Protein AF-Q4SL55-F1 (afdb_monomer_lite)

Secondary structure (DSSP, 8-state):
------EEEEETTEEEEEEEEESS--HHHHHHHTTT-SEEEEEEE---

Organism: Tetraodon nigroviridis (NCBI:txid99883)

Foldseek 3Di:
DPPPPFDWDDDQQEIETPDDEDCDDDPCCCVVRVVRHPYYHYHHYPDD

Radius of gyration: 10.88 Å; chains: 1; bounding box: 33×18×27 Å

pLDDT: mean 79.07, std 13.47, range [42.09, 91.62]

Sequence (48 aa):
MAENEPLVALNGTHISFIGHDCKDIPDFLANTYGHFAKRLDLSFNQLR

Structure (mmCIF, N/CA/C/O backbone):
data_AF-Q4SL55-F1
#
_entry.id   AF-Q4SL55-F1
#
loop_
_atom_site.group_PDB
_atom_site.id
_atom_site.type_symbol
_atom_site.label_atom_id
_atom_site.label_alt_id
_atom_site.label_comp_id
_atom_site.label_asym_id
_atom_site.label_entity_id
_atom_site.label_seq_id
_atom_site.pdbx_PDB_ins_code
_atom_site.Cartn_x
_atom_site.Cartn_y
_atom_site.Cartn_z
_atom_site.occupancy
_atom_site.B_iso_or_equiv
_atom_site.auth_seq_id
_atom_site.auth_comp_id
_atom_site.auth_asym_id
_atom_site.auth_atom_id
_atom_site.pdbx_PDB_model_num
ATOM 1 N N . MET A 1 1 ? 25.462 -9.862 -3.840 1.00 42.09 1 MET A N 1
ATOM 2 C CA . MET A 1 1 ? 24.429 -8.927 -4.320 1.00 42.09 1 MET A CA 1
ATOM 3 C C . MET A 1 1 ? 23.369 -8.892 -3.239 1.00 42.09 1 MET A C 1
ATOM 5 O O . MET A 1 1 ? 22.871 -9.961 -2.928 1.00 42.09 1 MET A O 1
ATOM 9 N N . ALA A 1 2 ? 23.132 -7.754 -2.585 1.00 44.97 2 ALA A N 1
ATOM 10 C CA . ALA A 1 2 ? 22.087 -7.684 -1.569 1.00 44.97 2 ALA A CA 1
ATOM 11 C C . ALA A 1 2 ? 20.740 -7.797 -2.285 1.00 44.97 2 ALA A C 1
ATOM 13 O O . ALA A 1 2 ? 20.414 -6.958 -3.123 1.00 44.97 2 ALA A O 1
ATOM 14 N N . GLU A 1 3 ? 20.022 -8.878 -2.015 1.00 50.53 3 GLU A N 1
ATOM 15 C CA . GLU A 1 3 ? 1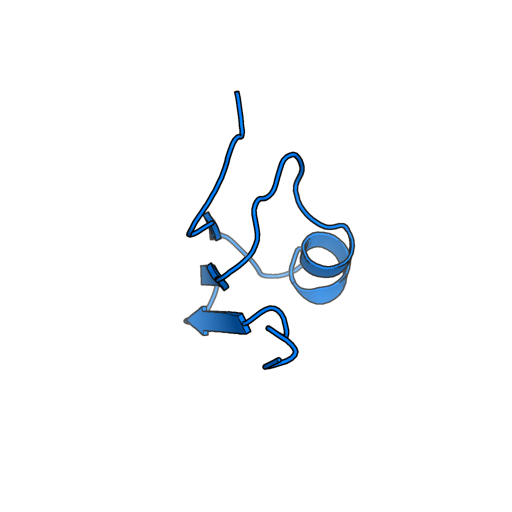8.584 -8.973 -2.218 1.00 50.53 3 GLU A CA 1
ATOM 16 C C . GLU A 1 3 ? 17.928 -7.743 -1.581 1.00 50.53 3 GLU A C 1
ATOM 18 O O . GLU A 1 3 ? 17.811 -7.621 -0.364 1.00 50.53 3 GLU A O 1
ATOM 23 N N . ASN A 1 4 ? 17.631 -6.748 -2.414 1.00 57.62 4 ASN A N 1
ATOM 24 C CA . ASN A 1 4 ? 17.017 -5.500 -1.997 1.00 57.62 4 ASN A CA 1
ATOM 25 C C . ASN A 1 4 ? 15.532 -5.784 -1.772 1.00 57.62 4 ASN A C 1
ATOM 27 O O . ASN A 1 4 ? 14.703 -5.489 -2.628 1.00 57.62 4 ASN A O 1
ATOM 31 N N . GLU A 1 5 ? 15.233 -6.463 -0.665 1.00 60.78 5 GLU A N 1
ATOM 32 C CA . GLU A 1 5 ? 13.869 -6.724 -0.229 1.00 60.78 5 GLU A CA 1
ATOM 33 C C . GLU A 1 5 ? 13.116 -5.387 -0.136 1.00 60.78 5 GLU A C 1
ATOM 35 O O . GLU A 1 5 ? 13.642 -4.421 0.435 1.00 60.78 5 GLU A O 1
ATOM 40 N N . PRO A 1 6 ? 11.904 -5.296 -0.705 1.00 65.12 6 PRO A N 1
ATOM 41 C CA . PRO A 1 6 ? 11.107 -4.085 -0.637 1.00 65.12 6 PRO A CA 1
ATOM 42 C C . PRO A 1 6 ? 10.862 -3.680 0.818 1.00 65.12 6 PRO A C 1
ATOM 44 O O . PRO A 1 6 ? 10.250 -4.418 1.591 1.00 65.12 6 PRO A O 1
ATOM 47 N N . LEU A 1 7 ? 11.294 -2.474 1.190 1.00 81.62 7 LEU A N 1
ATOM 48 C CA . LEU A 1 7 ? 11.077 -1.951 2.534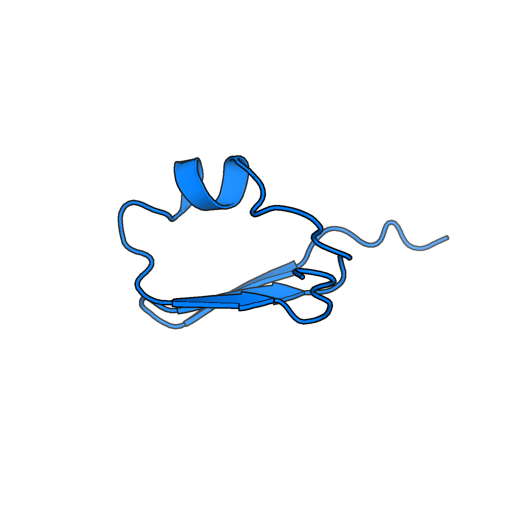 1.00 81.62 7 LEU A CA 1
ATOM 49 C C . LEU A 1 7 ? 9.739 -1.214 2.584 1.00 81.62 7 LEU A C 1
ATOM 51 O O . LEU A 1 7 ? 9.566 -0.162 1.965 1.00 81.62 7 LEU A O 1
ATOM 55 N N . VAL A 1 8 ? 8.796 -1.768 3.348 1.00 86.31 8 VAL A N 1
ATOM 56 C CA . VAL A 1 8 ? 7.532 -1.106 3.688 1.00 86.31 8 VAL A CA 1
ATOM 57 C C . VAL A 1 8 ? 7.647 -0.507 5.085 1.00 86.31 8 VAL A C 1
ATOM 59 O O . VAL A 1 8 ? 7.716 -1.236 6.073 1.00 86.31 8 VAL A O 1
ATOM 62 N N . ALA A 1 9 ? 7.649 0.820 5.185 1.00 87.44 9 ALA A N 1
ATOM 63 C CA . ALA A 1 9 ? 7.580 1.515 6.466 1.00 87.44 9 ALA A CA 1
ATOM 64 C C . ALA A 1 9 ? 6.147 1.985 6.743 1.00 87.44 9 ALA A C 1
ATOM 66 O O . ALA A 1 9 ? 5.483 2.541 5.868 1.00 87.44 9 ALA A O 1
ATOM 67 N N . LEU A 1 10 ? 5.674 1.774 7.972 1.00 88.75 10 LEU A N 1
ATOM 68 C CA . LEU A 1 10 ? 4.333 2.153 8.417 1.00 88.75 10 LEU A CA 1
ATOM 69 C C . LEU A 1 10 ? 4.420 3.273 9.456 1.00 88.75 10 LEU A C 1
ATOM 71 O O . LEU A 1 10 ? 5.158 3.170 10.433 1.00 88.75 10 LEU A O 1
ATOM 75 N N . ASN A 1 11 ? 3.628 4.328 9.271 1.00 88.38 11 ASN A N 1
ATOM 76 C CA . ASN A 1 11 ? 3.455 5.405 10.240 1.00 88.38 11 ASN A CA 1
ATOM 77 C C . ASN A 1 11 ? 1.964 5.731 10.389 1.00 88.38 11 ASN A C 1
ATOM 79 O O . ASN A 1 11 ? 1.392 6.528 9.641 1.00 88.38 11 ASN A O 1
ATOM 83 N N . GLY A 1 12 ? 1.312 5.062 11.341 1.00 89.12 12 GLY A N 1
ATOM 84 C CA . GLY A 1 12 ? -0.131 5.163 11.539 1.00 89.12 12 GLY A CA 1
ATOM 85 C C . GLY A 1 12 ? -0.894 4.684 10.303 1.00 89.12 12 GLY A C 1
ATOM 86 O O . GLY A 1 12 ? -0.902 3.497 10.000 1.00 89.12 12 GLY A O 1
ATOM 87 N N . THR A 1 13 ? -1.522 5.617 9.585 1.00 91.06 13 THR A N 1
ATOM 88 C CA . THR A 1 13 ? -2.235 5.334 8.322 1.00 91.06 13 THR A CA 1
ATOM 89 C C . THR A 1 13 ? -1.405 5.664 7.077 1.00 91.06 13 THR A C 1
ATOM 91 O O . THR A 1 13 ? -1.910 5.597 5.958 1.00 91.06 13 THR A O 1
ATOM 94 N N . HIS A 1 14 ? -0.139 6.048 7.247 1.00 91.62 14 HIS A N 1
ATOM 95 C CA . HIS A 1 14 ? 0.778 6.344 6.153 1.00 91.62 14 HIS A CA 1
ATOM 96 C C . HIS A 1 14 ? 1.724 5.178 5.893 1.00 91.62 14 HIS A C 1
ATOM 98 O O . HIS A 1 14 ? 2.207 4.537 6.828 1.00 91.62 14 HIS A O 1
ATOM 104 N N . ILE A 1 15 ? 2.003 4.942 4.617 1.00 90.94 15 ILE A N 1
ATOM 105 C CA . ILE A 1 15 ? 2.831 3.837 4.140 1.00 90.94 15 ILE A CA 1
ATOM 106 C C . ILE A 1 15 ? 3.899 4.405 3.234 1.00 90.94 15 ILE A C 1
ATOM 108 O O . ILE A 1 15 ? 3.577 5.179 2.339 1.00 90.94 15 ILE A O 1
ATOM 112 N N . SER A 1 16 ? 5.143 3.998 3.440 1.00 89.38 16 SER A N 1
ATOM 113 C CA . SER A 1 16 ? 6.249 4.317 2.546 1.00 89.38 16 SER A CA 1
ATOM 114 C C . SER A 1 16 ? 6.780 3.033 1.928 1.00 89.38 16 SER A C 1
ATOM 116 O O . SER A 1 16 ? 7.194 2.128 2.651 1.00 89.38 16 SER A O 1
ATOM 118 N N . PHE A 1 17 ? 6.758 2.960 0.600 1.00 87.69 17 PHE A N 1
ATOM 119 C CA . PHE A 1 17 ? 7.316 1.863 -0.180 1.00 87.69 17 PHE A CA 1
ATOM 120 C C . PHE A 1 17 ? 8.657 2.298 -0.773 1.00 87.69 17 PHE A C 1
ATOM 122 O O . PHE A 1 17 ? 8.717 3.169 -1.648 1.00 87.69 17 PHE A O 1
ATOM 129 N N . ILE A 1 18 ? 9.735 1.726 -0.239 1.00 85.62 18 ILE A N 1
ATOM 130 C CA . ILE A 1 18 ? 11.103 2.203 -0.435 1.00 85.62 18 ILE A CA 1
ATOM 131 C C . ILE A 1 18 ? 11.907 1.169 -1.227 1.00 85.62 18 ILE A C 1
ATOM 133 O O . ILE A 1 18 ? 11.856 -0.028 -0.948 1.00 85.62 18 ILE A O 1
ATOM 137 N N . GLY A 1 19 ? 12.701 1.654 -2.184 1.00 75.44 19 GLY A N 1
ATOM 138 C CA . GLY A 1 19 ? 13.706 0.843 -2.877 1.00 75.44 19 GLY A CA 1
ATOM 139 C C . GLY A 1 19 ? 13.219 0.107 -4.126 1.00 75.44 19 GLY A C 1
ATOM 140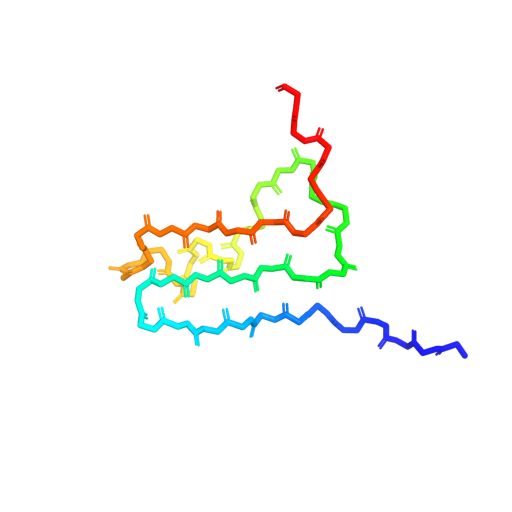 O O . GLY A 1 19 ? 13.933 -0.764 -4.607 1.00 75.44 19 GLY A O 1
ATOM 141 N N . HIS A 1 20 ? 12.046 0.452 -4.663 1.00 71.25 20 HIS A N 1
ATOM 142 C CA . HIS A 1 20 ? 11.530 -0.123 -5.906 1.00 71.25 20 HIS A CA 1
ATOM 143 C C . HIS A 1 20 ? 10.983 0.947 -6.848 1.00 71.25 20 HIS A C 1
ATOM 145 O O . HIS A 1 20 ? 10.204 1.799 -6.424 1.00 71.25 20 HIS A O 1
ATOM 151 N N . ASP A 1 21 ? 11.344 0.839 -8.129 1.00 73.75 21 ASP A N 1
ATOM 152 C CA . ASP A 1 21 ? 10.703 1.561 -9.225 1.00 73.75 21 ASP A CA 1
ATOM 153 C C . ASP A 1 21 ? 9.280 1.030 -9.437 1.00 73.75 21 ASP A C 1
ATOM 155 O O . ASP A 1 21 ? 9.066 -0.014 -10.060 1.00 73.75 21 ASP A O 1
ATOM 159 N N . CYS A 1 22 ? 8.290 1.755 -8.925 1.00 70.00 22 CYS A N 1
ATOM 160 C CA . CYS A 1 22 ? 6.888 1.445 -9.184 1.00 70.00 22 CYS A CA 1
ATOM 161 C C . CYS A 1 22 ? 6.413 2.145 -10.458 1.00 70.00 22 CYS A C 1
ATOM 163 O O . CYS A 1 22 ? 6.397 3.377 -10.531 1.00 70.00 22 CYS A O 1
ATOM 165 N N . LYS A 1 23 ? 5.999 1.343 -11.447 1.00 74.69 23 LYS A N 1
ATOM 166 C CA . LYS A 1 23 ? 5.218 1.803 -12.610 1.00 74.69 23 LYS A CA 1
ATOM 167 C C . LYS A 1 23 ? 3.717 1.821 -12.325 1.00 74.69 23 LYS A C 1
ATOM 169 O O . LYS A 1 23 ? 3.006 2.627 -12.903 1.00 74.69 23 LYS A O 1
ATOM 174 N N . ASP A 1 24 ? 3.292 0.979 -11.389 1.00 79.94 24 ASP A N 1
ATOM 175 C CA . ASP A 1 24 ? 1.929 0.832 -10.895 1.00 79.94 24 ASP A CA 1
ATOM 176 C C . ASP A 1 24 ? 1.992 0.559 -9.387 1.00 79.94 24 ASP A C 1
ATOM 178 O O . ASP A 1 24 ? 3.049 0.195 -8.861 1.00 79.94 24 ASP A O 1
ATOM 182 N N . ILE A 1 25 ? 0.878 0.743 -8.677 1.00 80.69 25 ILE A N 1
ATOM 183 C CA . ILE A 1 25 ? 0.801 0.418 -7.248 1.00 80.69 25 ILE A CA 1
ATOM 184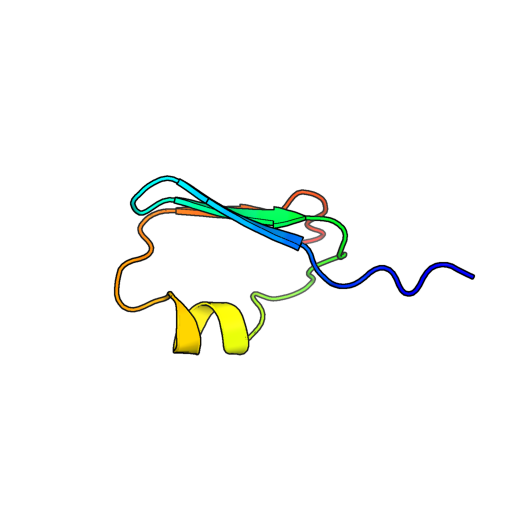 C C . ILE A 1 25 ? 0.796 -1.114 -7.094 1.00 80.69 25 ILE A C 1
ATOM 186 O O . ILE A 1 25 ? -0.106 -1.756 -7.628 1.00 80.69 25 ILE A O 1
ATOM 190 N N . PRO A 1 26 ? 1.746 -1.715 -6.351 1.00 82.56 26 PRO A N 1
ATOM 191 C CA . PRO A 1 26 ? 1.761 -3.155 -6.111 1.00 82.56 26 PRO A CA 1
ATOM 192 C C . PRO A 1 26 ? 0.473 -3.669 -5.453 1.00 82.56 26 PRO A C 1
ATOM 194 O O . PRO A 1 26 ? 0.056 -3.151 -4.414 1.00 82.56 26 PRO A O 1
ATOM 197 N N . ASP A 1 27 ? -0.102 -4.751 -5.988 1.00 86.62 27 ASP A N 1
ATOM 198 C CA . ASP A 1 27 ? -1.347 -5.351 -5.477 1.00 86.62 27 ASP A CA 1
ATOM 199 C C . ASP A 1 27 ? -1.266 -5.736 -3.997 1.00 86.62 27 ASP A C 1
ATOM 201 O O . ASP A 1 27 ? -2.239 -5.603 -3.252 1.00 86.62 27 ASP A O 1
ATOM 205 N N . PHE A 1 28 ? -0.091 -6.175 -3.536 1.00 86.88 28 PHE A N 1
ATOM 206 C CA . PHE A 1 28 ? 0.095 -6.533 -2.133 1.00 86.88 28 PHE A CA 1
ATOM 207 C C . PHE A 1 28 ? -0.094 -5.317 -1.210 1.00 86.88 28 PHE A C 1
ATOM 209 O O . PHE A 1 28 ? -0.641 -5.470 -0.125 1.00 86.88 28 PHE A O 1
ATOM 216 N N . LEU A 1 29 ? 0.282 -4.100 -1.631 1.00 87.69 29 LEU A N 1
ATOM 217 C CA . LEU A 1 29 ? 0.075 -2.906 -0.807 1.00 87.69 29 LEU A CA 1
ATOM 218 C C . LEU A 1 29 ? -1.415 -2.613 -0.642 1.00 87.69 29 LEU A C 1
ATOM 220 O O . LEU A 1 29 ? -1.870 -2.296 0.458 1.00 87.69 29 LEU A O 1
ATOM 224 N N . ALA A 1 30 ? -2.174 -2.756 -1.728 1.00 87.00 30 ALA A N 1
ATOM 225 C CA . ALA A 1 30 ? -3.617 -2.572 -1.713 1.00 87.00 30 ALA A CA 1
ATOM 226 C C . ALA A 1 30 ? -4.306 -3.645 -0.858 1.00 87.00 30 ALA A C 1
ATOM 228 O O . ALA A 1 30 ? -5.131 -3.318 -0.007 1.00 87.00 30 ALA A O 1
ATOM 229 N N . ASN A 1 31 ? -3.931 -4.913 -1.023 1.00 90.19 31 ASN A N 1
ATOM 230 C CA . ASN A 1 31 ? -4.557 -6.018 -0.305 1.00 90.19 31 ASN A CA 1
ATOM 231 C C . ASN A 1 31 ? -4.188 -6.029 1.188 1.00 90.19 31 ASN A C 1
ATOM 233 O O . ASN A 1 31 ? -5.043 -6.200 2.055 1.00 90.19 31 ASN A O 1
ATOM 237 N N . THR A 1 32 ? -2.912 -5.810 1.509 1.00 90.62 32 THR A N 1
ATOM 238 C CA . THR A 1 32 ? -2.418 -5.862 2.887 1.00 90.62 32 THR A CA 1
ATOM 239 C C . THR A 1 32 ? -2.770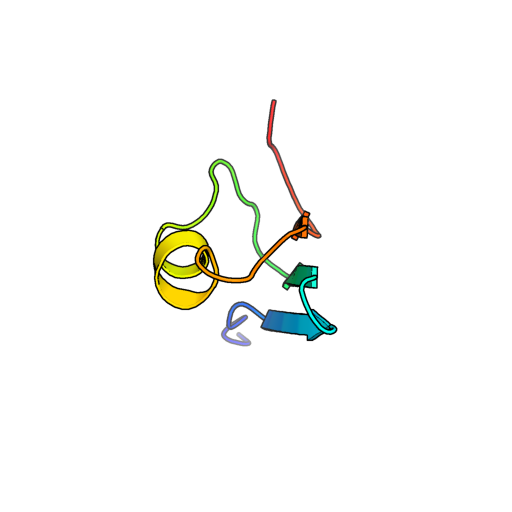 -4.599 3.658 1.00 90.62 32 THR A C 1
ATOM 241 O O . THR A 1 32 ? -3.146 -4.688 4.826 1.00 90.62 32 THR A O 1
ATOM 244 N N . TYR A 1 33 ? -2.687 -3.424 3.029 1.00 90.19 33 TYR A N 1
ATOM 245 C CA . TYR A 1 33 ? -2.802 -2.163 3.753 1.00 90.19 33 TYR A CA 1
ATOM 246 C C . TYR A 1 33 ? -3.911 -1.227 3.274 1.00 90.19 33 TYR A C 1
ATOM 248 O O . TYR A 1 33 ? -4.274 -0.305 4.002 1.00 90.19 33 TYR A O 1
ATOM 256 N N . GLY A 1 34 ? -4.515 -1.463 2.108 1.00 88.44 34 GLY A N 1
ATOM 257 C CA . GLY A 1 34 ? -5.536 -0.577 1.533 1.00 88.44 34 GLY A CA 1
ATOM 258 C C . GLY A 1 34 ? -6.784 -0.389 2.401 1.00 88.44 34 GLY A C 1
ATOM 259 O O . GLY A 1 34 ? -7.493 0.599 2.246 1.00 88.44 34 GLY A O 1
ATOM 260 N N . HIS A 1 35 ? -7.029 -1.282 3.364 1.00 90.81 35 HIS A N 1
ATOM 261 C CA . HIS A 1 35 ? -8.146 -1.162 4.301 1.00 90.81 35 HIS A CA 1
ATOM 262 C C . HIS A 1 35 ? -7.971 -0.043 5.346 1.00 90.81 35 HIS A C 1
ATOM 264 O O . HIS A 1 35 ? -8.964 0.425 5.900 1.00 90.81 35 HIS A O 1
ATOM 270 N N . PHE A 1 36 ? -6.736 0.391 5.629 1.00 90.31 36 PHE A N 1
ATOM 271 C CA . PHE A 1 36 ? -6.453 1.441 6.622 1.00 90.31 36 PHE A CA 1
ATOM 272 C C . PHE A 1 36 ? -5.492 2.530 6.134 1.00 90.31 36 PHE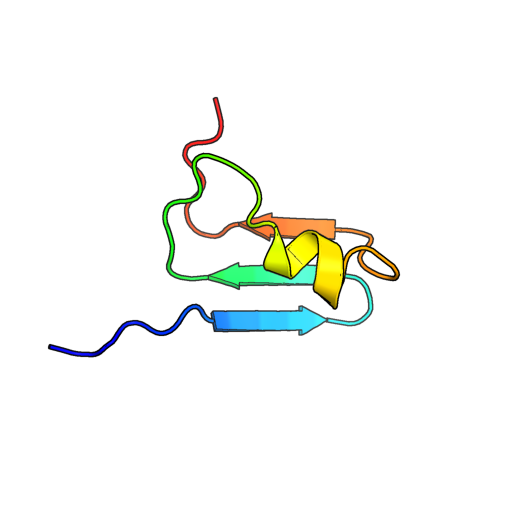 A C 1
ATOM 274 O O . PHE A 1 36 ? -5.405 3.595 6.754 1.00 90.31 36 PHE A O 1
ATOM 281 N N . ALA A 1 37 ? -4.769 2.284 5.042 1.00 91.56 37 ALA A N 1
ATOM 282 C CA . ALA A 1 37 ? -3.855 3.239 4.443 1.00 91.56 37 ALA A CA 1
ATOM 283 C C . ALA A 1 37 ? -4.615 4.469 3.935 1.00 91.56 37 ALA A C 1
ATOM 285 O O . ALA A 1 37 ? -5.539 4.363 3.135 1.00 91.56 37 ALA A O 1
ATOM 286 N N . LYS A 1 38 ? -4.191 5.656 4.367 1.00 91.06 38 LYS A N 1
ATOM 287 C CA . LYS A 1 38 ? -4.691 6.946 3.868 1.00 91.06 38 LYS A CA 1
ATOM 288 C C . LYS A 1 38 ? -3.712 7.643 2.932 1.00 91.06 38 LYS A C 1
ATOM 290 O O . LYS A 1 38 ? -4.117 8.525 2.181 1.00 91.06 38 LYS A O 1
ATOM 295 N N . ARG A 1 39 ? -2.430 7.273 2.978 1.00 89.69 39 ARG A N 1
ATOM 296 C CA . ARG A 1 39 ? -1.380 7.828 2.116 1.00 89.69 39 ARG A CA 1
ATOM 297 C C . ARG A 1 39 ? -0.344 6.761 1.806 1.00 89.69 39 ARG A C 1
ATOM 299 O O . ARG A 1 39 ? 0.140 6.103 2.725 1.00 89.69 39 ARG A O 1
ATOM 306 N N . LEU A 1 40 ? 0.017 6.661 0.534 1.00 87.94 40 LEU A N 1
ATOM 307 C CA . LEU A 1 40 ? 1.134 5.862 0.054 1.00 87.94 40 LEU A CA 1
ATOM 308 C C . LEU A 1 40 ? 2.208 6.806 -0.495 1.00 87.94 40 LEU A C 1
ATOM 310 O O . LEU A 1 40 ? 1.934 7.613 -1.379 1.00 87.94 40 LEU A O 1
ATOM 314 N N . ASP A 1 41 ? 3.406 6.718 0.065 1.00 87.94 41 ASP A N 1
ATOM 315 C CA . ASP A 1 41 ? 4.609 7.413 -0.370 1.00 87.94 41 ASP A CA 1
ATOM 316 C C . ASP A 1 41 ? 5.513 6.417 -1.104 1.00 87.94 41 ASP A C 1
ATOM 318 O O . ASP A 1 41 ? 5.773 5.320 -0.609 1.00 87.94 41 ASP A O 1
ATOM 322 N N . LEU A 1 42 ? 5.948 6.773 -2.308 1.00 85.12 42 LEU A N 1
ATOM 323 C CA . LEU A 1 42 ? 6.766 5.921 -3.165 1.00 85.12 42 LEU A CA 1
ATOM 324 C C . LEU A 1 42 ? 8.116 6.604 -3.367 1.00 85.12 42 LEU A C 1
ATOM 326 O O . LEU A 1 42 ? 8.172 7.675 -3.974 1.00 85.12 42 LEU A O 1
ATOM 330 N N . SER A 1 43 ? 9.199 5.992 -2.880 1.00 73.94 43 SER A N 1
ATOM 331 C CA . SER A 1 43 ? 10.525 6.633 -2.892 1.00 73.94 43 SER A CA 1
ATOM 332 C C . SER A 1 43 ? 11.112 6.796 -4.295 1.00 73.94 43 SER A C 1
ATOM 334 O O . SER A 1 43 ? 11.807 7.773 -4.554 1.00 73.94 43 SER A O 1
ATOM 336 N N . PHE A 1 44 ? 10.810 5.864 -5.201 1.00 69.31 44 PHE A N 1
ATOM 337 C CA . PHE A 1 44 ? 11.167 5.919 -6.618 1.00 69.31 44 PHE A CA 1
ATOM 338 C C . PHE A 1 44 ? 9.921 5.573 -7.436 1.00 69.31 44 PHE A C 1
ATOM 340 O O . PHE A 1 44 ? 9.657 4.412 -7.734 1.00 69.31 44 PHE A O 1
ATOM 347 N N . ASN A 1 45 ? 9.095 6.570 -7.755 1.00 61.34 45 ASN A N 1
ATOM 348 C CA . ASN A 1 45 ? 7.975 6.354 -8.667 1.00 61.34 45 ASN A CA 1
ATOM 349 C C . ASN A 1 45 ? 8.330 6.878 -10.061 1.00 61.34 45 ASN A C 1
ATOM 351 O O . ASN A 1 45 ? 8.893 7.962 -10.201 1.00 61.34 45 ASN A O 1
ATOM 355 N N . GLN A 1 46 ? 7.996 6.090 -11.079 1.00 60.47 46 GLN A N 1
ATOM 356 C CA . GLN A 1 46 ? 7.985 6.524 -12.478 1.00 60.47 46 GLN A CA 1
ATOM 357 C C . GLN A 1 46 ? 6.533 6.682 -12.957 1.00 60.47 46 GLN A C 1
ATOM 359 O O . GLN A 1 46 ? 6.247 6.501 -14.141 1.00 60.47 46 GLN A O 1
ATOM 364 N N . LEU A 1 47 ? 5.611 6.960 -12.022 1.00 61.56 47 LEU A N 1
ATOM 365 C CA . LEU A 1 47 ? 4.199 7.167 -12.322 1.00 61.56 47 LEU A CA 1
ATOM 366 C C . LEU A 1 47 ? 4.100 8.422 -13.189 1.00 61.56 47 LEU A C 1
ATOM 368 O O . LEU A 1 47 ? 4.547 9.498 -12.790 1.00 61.56 47 LEU A O 1
ATOM 372 N N . ARG A 1 48 ? 3.579 8.256 -14.401 1.00 59.19 48 ARG A N 1
ATOM 373 C CA . ARG A 1 48 ? 3.446 9.323 -15.390 1.00 59.19 48 ARG A CA 1
ATOM 374 C C . ARG A 1 48 ? 2.014 9.824 -15.463 1.00 59.19 48 ARG A C 1
ATOM 376 O O . ARG A 1 48 ? 1.102 8.977 -15.367 1.00 59.19 48 ARG A O 1
#